Protein AF-A0A820UEJ0-F1 (afdb_monomer_lite)

Sequence (151 aa):
MEFYQHPMLINEHYVFLREIENIHDHITDSKVSKFIDMQYSNDGQPKLDSEAESLLNNLKYKRIPSVLQSSNIYSYKVHWTPMGINRKDHAEYITRFNDDFYNAIKQQIDQCIQSRILIGSDPLQHEILEHAIQCKTYVAKFHGRTDVLSR

Structure (mmCIF, N/CA/C/O backbone):
data_AF-A0A820UEJ0-F1
#
_entry.id   AF-A0A820UEJ0-F1
#
loop_
_atom_site.group_PDB
_atom_site.id
_atom_site.type_symbol
_atom_site.label_atom_id
_atom_site.label_alt_id
_atom_site.label_comp_id
_atom_site.label_asym_id
_atom_site.label_entity_id
_atom_site.label_seq_id
_atom_site.pdbx_PDB_ins_code
_atom_site.Cartn_x
_atom_site.Cartn_y
_atom_site.Cartn_z
_atom_site.occupancy
_atom_site.B_iso_or_equiv
_atom_site.auth_seq_id
_atom_site.auth_comp_id
_atom_site.auth_asym_id
_atom_site.auth_atom_id
_atom_site.pdbx_PDB_model_num
ATOM 1 N N . MET A 1 1 ? -3.302 31.797 22.408 1.00 33.72 1 MET A N 1
ATOM 2 C CA . MET A 1 1 ? -4.216 30.852 21.735 1.00 33.72 1 MET A CA 1
ATOM 3 C C . MET A 1 1 ? -3.343 29.783 21.110 1.00 33.72 1 MET A C 1
ATOM 5 O O . MET A 1 1 ? -2.941 29.905 19.963 1.00 33.72 1 MET A O 1
ATOM 9 N N . GLU A 1 2 ? -2.935 28.815 21.922 1.00 33.91 2 GLU A N 1
ATOM 10 C CA . GLU A 1 2 ? -2.245 27.627 21.431 1.00 33.91 2 GLU A CA 1
ATOM 11 C C . GLU A 1 2 ? -3.325 26.697 20.891 1.00 33.91 2 GLU A C 1
ATOM 13 O O . GLU A 1 2 ? -4.253 26.327 21.611 1.00 33.91 2 GLU A O 1
ATOM 18 N N . PHE A 1 3 ? -3.263 26.399 19.596 1.00 34.91 3 PHE A N 1
ATOM 19 C CA . PHE A 1 3 ? -4.080 25.344 19.024 1.00 34.91 3 PHE A CA 1
ATOM 20 C C . PHE A 1 3 ? -3.699 24.055 19.748 1.00 34.91 3 PHE A C 1
ATOM 22 O O . PHE A 1 3 ? -2.570 23.588 19.617 1.00 34.91 3 PHE A O 1
ATOM 29 N N . TYR A 1 4 ? -4.630 23.501 20.526 1.00 34.69 4 TYR A N 1
ATOM 30 C CA . TYR A 1 4 ? -4.547 22.126 20.997 1.00 34.69 4 TYR A CA 1
ATOM 31 C C . TYR A 1 4 ? -4.419 21.236 19.754 1.00 34.69 4 TYR A C 1
ATOM 33 O O . TYR A 1 4 ? -5.409 20.906 19.101 1.00 34.69 4 TYR A O 1
ATOM 41 N N . GLN A 1 5 ? -3.189 20.876 19.389 1.00 35.62 5 GLN A N 1
ATOM 42 C CA . GLN A 1 5 ? -2.954 19.720 18.543 1.00 35.62 5 GLN A CA 1
ATOM 43 C C . GLN A 1 5 ? -3.389 18.522 19.375 1.00 35.62 5 GLN A C 1
ATOM 45 O O . GLN A 1 5 ? -2.657 18.065 20.248 1.00 35.62 5 GLN A O 1
ATOM 50 N N . HIS A 1 6 ? -4.617 18.055 19.151 1.00 38.28 6 HIS A N 1
ATOM 51 C CA . HIS A 1 6 ? -5.050 16.762 19.656 1.00 38.28 6 HIS A CA 1
ATOM 52 C C . HIS A 1 6 ? -4.010 15.717 19.218 1.00 38.28 6 HIS A C 1
ATOM 54 O O . HIS A 1 6 ? -3.841 15.515 18.014 1.00 38.28 6 HIS A O 1
ATOM 60 N N . PRO A 1 7 ? -3.337 15.014 20.143 1.00 42.06 7 PRO A N 1
ATOM 61 C CA . PRO A 1 7 ? -2.350 13.991 19.797 1.00 42.06 7 PRO A CA 1
ATOM 62 C C . PRO A 1 7 ? -2.994 12.691 19.257 1.00 42.06 7 PRO A C 1
ATOM 64 O O . PRO A 1 7 ? -2.391 11.627 19.317 1.00 42.06 7 PRO A O 1
ATOM 67 N N . MET A 1 8 ? -4.222 12.755 18.727 1.00 44.44 8 MET A N 1
ATOM 68 C CA . MET A 1 8 ? -5.103 11.607 18.465 1.00 44.44 8 MET A CA 1
ATOM 69 C C . MET A 1 8 ? -5.350 11.286 16.978 1.00 44.44 8 MET A C 1
ATOM 71 O O . MET A 1 8 ? -6.355 10.666 16.673 1.00 44.44 8 MET A O 1
ATOM 75 N N . LEU A 1 9 ? -4.491 11.677 16.029 1.00 48.88 9 LEU A N 1
ATOM 76 C CA . LEU A 1 9 ? -4.773 11.405 14.598 1.00 48.88 9 LEU A CA 1
ATOM 77 C C . LEU A 1 9 ? -3.697 10.618 13.841 1.00 48.88 9 LEU A C 1
ATOM 79 O O . LEU A 1 9 ? -3.876 10.304 12.670 1.00 48.88 9 LEU A O 1
ATOM 83 N N . ILE A 1 10 ? -2.583 10.253 14.478 1.00 50.12 10 ILE A N 1
ATOM 84 C CA . ILE A 1 10 ? -1.467 9.612 13.754 1.00 50.12 10 ILE A CA 1
ATOM 85 C C . ILE A 1 10 ? -1.711 8.101 13.531 1.00 50.12 10 ILE A C 1
ATOM 87 O O . ILE A 1 10 ? -1.139 7.513 12.615 1.00 50.12 10 ILE A O 1
ATOM 91 N N . ASN A 1 11 ? -2.614 7.479 14.300 1.00 60.06 11 ASN A N 1
ATOM 92 C CA . ASN A 1 11 ? -2.848 6.026 14.271 1.00 60.06 11 ASN A CA 1
ATOM 93 C C . ASN A 1 11 ? -4.098 5.569 13.504 1.00 60.06 11 ASN A C 1
ATOM 95 O O . ASN A 1 11 ? -4.386 4.380 13.495 1.00 60.06 11 ASN A O 1
ATOM 99 N N . GLU A 1 12 ? -4.826 6.467 12.841 1.00 71.38 12 GLU A N 1
ATOM 100 C CA . GLU A 1 12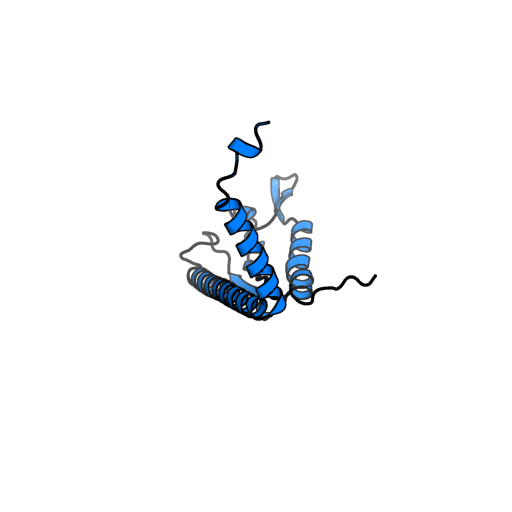 ? -6.059 6.107 12.113 1.00 71.38 12 GLU A CA 1
ATOM 101 C C . GLU A 1 12 ? -5.852 5.943 10.603 1.00 71.38 12 GLU A C 1
ATOM 103 O O . GLU A 1 12 ? -6.803 5.764 9.837 1.00 71.38 12 GLU A O 1
ATOM 108 N N . HIS A 1 13 ? -4.610 6.043 10.141 1.00 85.00 13 HIS A N 1
ATOM 109 C CA . HIS A 1 13 ? -4.301 6.029 8.724 1.00 85.00 13 HIS A CA 1
ATOM 110 C C . HIS A 1 13 ? -3.285 4.945 8.415 1.00 85.00 13 HIS A C 1
ATOM 112 O O . HIS A 1 13 ? -2.280 4.802 9.103 1.00 85.00 13 HIS A O 1
ATOM 118 N N . TYR A 1 14 ? -3.548 4.217 7.338 1.00 91.56 14 TYR A N 1
ATOM 119 C CA . TYR A 1 14 ? -2.649 3.227 6.773 1.00 91.56 14 TYR A CA 1
ATOM 120 C C . TYR A 1 14 ? -2.338 3.608 5.336 1.00 91.56 14 TYR A C 1
ATOM 122 O O . TYR A 1 14 ? -3.204 4.101 4.608 1.00 91.56 14 TYR A O 1
ATOM 130 N N . VAL A 1 15 ? -1.100 3.372 4.919 1.00 94.19 15 VAL A N 1
ATOM 131 C CA . VAL A 1 15 ? -0.670 3.598 3.541 1.00 94.19 15 VAL A CA 1
ATOM 132 C C . VAL A 1 15 ? -0.087 2.308 2.992 1.00 94.19 15 VAL A C 1
ATOM 134 O O . VAL A 1 15 ? 0.779 1.696 3.609 1.00 94.19 15 VAL A O 1
ATOM 137 N N . PHE A 1 16 ? -0.545 1.924 1.802 1.00 95.75 16 PHE A N 1
ATOM 138 C CA . PHE A 1 16 ? -0.064 0.755 1.075 1.00 95.75 16 PHE A CA 1
ATOM 139 C C . PHE A 1 16 ? 0.643 1.223 -0.197 1.00 95.75 16 PHE A C 1
ATOM 141 O O . PHE A 1 16 ? 0.029 1.795 -1.098 1.00 95.75 16 PHE A O 1
ATOM 148 N N . LEU A 1 17 ? 1.949 0.996 -0.261 1.00 95.44 17 LEU A N 1
ATOM 149 C CA . LEU A 1 17 ? 2.828 1.409 -1.343 1.00 95.44 17 LEU A CA 1
ATOM 150 C C . LEU A 1 17 ? 3.233 0.195 -2.168 1.00 95.44 17 LEU A C 1
ATOM 152 O O . LEU A 1 17 ? 3.756 -0.786 -1.644 1.00 95.44 17 LEU A O 1
ATOM 156 N N . ARG A 1 18 ? 3.042 0.283 -3.482 1.00 94.75 18 ARG A N 1
ATOM 157 C CA . ARG A 1 18 ? 3.608 -0.663 -4.443 1.00 94.75 18 ARG A CA 1
ATOM 158 C C . ARG A 1 18 ? 4.724 0.021 -5.221 1.00 94.75 18 ARG A C 1
ATOM 160 O O . ARG A 1 18 ? 4.509 1.076 -5.817 1.00 94.75 18 ARG A O 1
ATOM 167 N N . GLU A 1 19 ? 5.881 -0.614 -5.257 1.00 94.56 19 GLU A N 1
ATOM 168 C CA . GLU A 1 19 ? 7.035 -0.234 -6.061 1.00 94.56 19 GLU A CA 1
ATOM 169 C C . GLU A 1 19 ? 7.236 -1.281 -7.160 1.00 94.56 19 GLU A C 1
ATOM 171 O O . GLU A 1 19 ? 7.286 -2.479 -6.880 1.00 94.56 19 GLU A O 1
ATOM 176 N N . ILE A 1 20 ? 7.276 -0.831 -8.415 1.00 95.50 20 ILE A N 1
ATOM 177 C CA . ILE A 1 20 ? 7.510 -1.690 -9.579 1.00 95.50 20 ILE A CA 1
ATOM 178 C C . ILE A 1 20 ? 8.959 -1.454 -10.008 1.00 95.50 20 ILE A C 1
ATOM 180 O O . ILE A 1 20 ? 9.242 -0.453 -10.659 1.00 95.50 20 ILE A O 1
ATOM 184 N N . GLU A 1 21 ? 9.874 -2.326 -9.591 1.00 93.81 21 GLU A N 1
ATOM 185 C CA . GLU A 1 21 ? 11.317 -2.021 -9.561 1.00 93.81 21 GLU A CA 1
ATOM 186 C C . GLU A 1 21 ? 11.918 -1.787 -10.955 1.00 93.81 21 GLU A C 1
ATOM 188 O O . GLU A 1 21 ? 12.696 -0.860 -11.152 1.00 93.81 21 GLU A O 1
ATOM 193 N N . ASN A 1 22 ? 11.507 -2.580 -11.940 1.00 93.75 22 ASN A N 1
ATOM 194 C CA . ASN A 1 22 ? 12.006 -2.534 -13.317 1.00 93.75 22 ASN A CA 1
ATOM 195 C C . ASN A 1 22 ? 11.078 -1.769 -14.274 1.00 93.75 22 ASN A C 1
ATOM 197 O O . ASN A 1 22 ? 11.153 -1.958 -15.485 1.00 93.75 22 ASN A O 1
ATOM 201 N N . ILE A 1 23 ? 10.160 -0.928 -13.782 1.00 92.50 23 ILE A N 1
ATOM 202 C CA . ILE A 1 23 ? 9.172 -0.287 -14.668 1.00 92.50 23 ILE A CA 1
ATOM 203 C C . ILE A 1 23 ? 9.807 0.648 -15.708 1.00 92.50 23 ILE A C 1
ATOM 205 O O . ILE A 1 23 ? 9.299 0.760 -16.823 1.00 92.50 23 ILE A O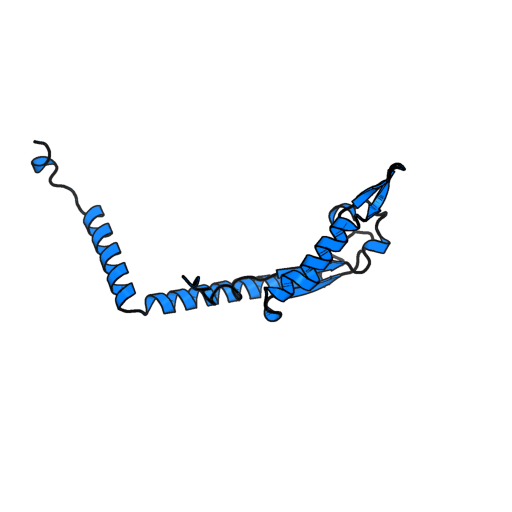 1
ATOM 209 N N . HIS A 1 24 ? 10.945 1.265 -15.378 1.00 90.31 24 HIS A N 1
ATOM 210 C CA . HIS A 1 24 ? 11.674 2.150 -16.291 1.00 90.31 24 HIS A CA 1
ATOM 211 C C . HIS A 1 24 ? 12.337 1.402 -17.455 1.00 90.31 24 HIS A C 1
ATOM 213 O O . HIS A 1 24 ? 12.511 1.979 -18.527 1.00 90.31 24 HIS A O 1
ATOM 219 N N . ASP A 1 25 ? 12.609 0.106 -17.299 1.00 92.06 25 ASP A N 1
ATOM 220 C CA . ASP A 1 25 ? 13.134 -0.736 -18.380 1.00 92.06 25 ASP A CA 1
ATOM 221 C C . ASP A 1 25 ? 12.047 -1.090 -19.413 1.00 92.06 25 ASP A C 1
ATOM 223 O O . ASP A 1 25 ? 12.337 -1.595 -20.498 1.00 92.06 25 ASP A O 1
ATOM 227 N N . HIS A 1 26 ? 10.778 -0.809 -19.091 1.00 91.31 26 HIS A N 1
ATOM 228 C CA . HIS A 1 26 ? 9.607 -1.188 -19.879 1.00 91.31 26 HIS A CA 1
ATOM 229 C C . HIS A 1 26 ? 8.778 0.008 -20.375 1.00 91.31 26 HIS A C 1
ATOM 231 O O . HIS A 1 26 ? 7.641 -0.180 -20.797 1.00 91.31 26 HIS A O 1
ATOM 237 N N . ILE A 1 27 ? 9.330 1.228 -20.397 1.00 88.06 27 ILE A N 1
ATOM 238 C CA . ILE A 1 27 ? 8.616 2.461 -20.807 1.00 88.06 27 ILE A CA 1
ATOM 239 C C . ILE A 1 27 ? 7.990 2.412 -22.212 1.00 88.06 27 ILE A C 1
ATOM 241 O O . ILE A 1 27 ? 7.070 3.169 -22.508 1.00 88.06 27 ILE A O 1
ATOM 245 N N . THR A 1 28 ? 8.481 1.531 -23.086 1.00 88.00 28 THR A N 1
ATOM 246 C CA . THR A 1 28 ? 7.955 1.343 -24.444 1.00 88.00 28 THR A CA 1
ATOM 247 C C . THR A 1 28 ? 6.710 0.454 -24.487 1.00 88.00 28 THR A C 1
ATOM 249 O O . THR A 1 28 ? 6.007 0.434 -25.497 1.00 88.00 28 THR A O 1
ATOM 252 N N . ASP A 1 29 ? 6.400 -0.271 -23.408 1.00 90.00 29 ASP A N 1
ATOM 253 C CA . ASP A 1 29 ? 5.171 -1.049 -23.302 1.00 90.00 29 ASP A CA 1
ATOM 254 C C . ASP A 1 29 ? 3.972 -0.104 -23.149 1.00 90.00 29 ASP A C 1
ATOM 256 O O . ASP A 1 29 ? 3.842 0.650 -22.185 1.00 90.00 29 ASP A O 1
ATOM 260 N N . SER A 1 30 ? 3.034 -0.205 -24.090 1.00 87.00 30 SER A N 1
ATOM 261 C CA . SER A 1 30 ? 1.772 0.544 -24.102 1.00 87.00 30 SER A CA 1
ATOM 262 C C . SER A 1 30 ? 1.010 0.538 -22.766 1.00 87.00 30 SER A C 1
ATOM 264 O O . SER A 1 30 ? 0.296 1.495 -22.454 1.00 87.00 30 SER A O 1
ATOM 266 N N . LYS A 1 31 ? 1.146 -0.522 -21.958 1.00 90.00 31 LYS A N 1
ATOM 267 C CA . LYS A 1 31 ? 0.457 -0.670 -20.671 1.00 90.00 31 LYS A CA 1
ATOM 268 C C . LYS A 1 31 ? 1.125 0.105 -19.538 1.00 90.00 31 LYS A C 1
ATOM 270 O O . LYS A 1 31 ? 0.436 0.386 -18.560 1.00 90.00 31 LYS A O 1
ATOM 275 N N . VAL A 1 32 ? 2.409 0.452 -19.650 1.00 91.06 32 VAL A N 1
ATOM 276 C CA . VAL A 1 32 ? 3.163 1.164 -18.601 1.00 91.06 32 VAL A CA 1
ATOM 277 C C . VAL A 1 32 ? 2.612 2.569 -18.364 1.00 91.06 32 VAL A C 1
ATOM 279 O O . VAL A 1 32 ? 2.542 3.002 -17.216 1.00 91.06 32 VAL A O 1
ATOM 282 N N . SER A 1 33 ? 2.055 3.198 -19.403 1.00 89.19 33 SER A N 1
ATOM 283 C CA . SER A 1 33 ? 1.305 4.466 -19.325 1.00 89.19 33 SER A CA 1
ATOM 284 C C . SER A 1 33 ? 0.204 4.507 -18.255 1.00 89.19 33 SER A C 1
ATOM 286 O O . SER A 1 33 ? -0.210 5.578 -17.830 1.00 89.19 33 SER A O 1
ATOM 288 N N . LYS A 1 34 ? -0.300 3.344 -17.823 1.00 90.12 34 LYS A N 1
ATOM 289 C CA . LYS A 1 34 ? -1.344 3.225 -16.791 1.00 90.12 34 LYS A CA 1
ATOM 290 C C . LYS A 1 34 ? -0.796 3.230 -15.363 1.00 90.12 34 LYS A C 1
ATOM 292 O O . LYS A 1 34 ? -1.580 3.197 -14.418 1.00 90.12 34 LYS A O 1
ATOM 297 N N . PHE A 1 35 ? 0.523 3.176 -15.205 1.00 91.44 35 PHE A N 1
ATOM 298 C CA . PHE A 1 35 ? 1.199 2.982 -13.923 1.00 91.44 35 PHE A CA 1
ATOM 299 C C . PHE A 1 35 ? 2.213 4.080 -13.607 1.00 91.44 35 PHE A C 1
ATOM 301 O O . PHE A 1 35 ? 2.523 4.265 -12.431 1.00 91.44 35 PHE A O 1
ATOM 308 N N . ILE A 1 36 ? 2.714 4.784 -14.623 1.00 91.38 36 ILE A N 1
ATOM 309 C CA . ILE A 1 36 ? 3.610 5.934 -14.479 1.00 91.38 36 ILE A CA 1
ATOM 310 C C . ILE A 1 36 ? 3.147 7.068 -15.389 1.00 91.38 36 ILE A C 1
ATOM 312 O O . ILE A 1 36 ? 2.615 6.821 -16.474 1.00 91.38 36 ILE A O 1
ATOM 316 N N . ASP A 1 37 ? 3.385 8.298 -14.950 1.00 92.38 37 ASP A N 1
ATOM 317 C CA . ASP A 1 37 ? 3.113 9.485 -15.749 1.00 92.38 37 ASP A CA 1
ATOM 318 C C . ASP A 1 37 ? 4.149 9.608 -16.870 1.00 92.38 37 ASP A C 1
ATOM 320 O O . ASP A 1 37 ? 5.363 9.571 -16.647 1.00 92.38 37 ASP A O 1
ATOM 324 N N . MET A 1 38 ? 3.660 9.725 -18.103 1.00 89.81 38 MET A N 1
ATOM 325 C CA . MET A 1 38 ? 4.496 9.824 -19.295 1.00 89.81 38 MET A CA 1
ATOM 326 C C . MET A 1 38 ? 4.152 11.084 -20.079 1.00 89.81 38 MET A C 1
ATOM 328 O O . MET A 1 38 ? 2.984 11.424 -20.267 1.00 89.81 38 MET A O 1
ATOM 332 N N . GLN A 1 39 ? 5.185 11.728 -20.601 1.00 87.88 39 GLN A N 1
ATOM 333 C CA . GLN A 1 39 ? 5.099 12.788 -21.591 1.00 87.88 39 GLN A CA 1
ATOM 334 C C . GLN A 1 39 ? 5.411 12.212 -22.973 1.00 87.88 39 GLN A C 1
ATOM 336 O O . GLN A 1 39 ? 6.190 11.271 -23.114 1.00 87.88 39 GLN A O 1
ATOM 341 N N . TYR A 1 40 ? 4.831 12.797 -24.015 1.00 82.62 40 TYR A N 1
ATOM 342 C CA . TYR A 1 40 ? 5.189 12.468 -25.392 1.00 82.62 40 TYR A CA 1
ATOM 343 C C . TYR A 1 40 ? 6.078 13.579 -25.931 1.00 82.62 40 TYR A C 1
ATOM 345 O O . TYR A 1 40 ? 5.716 14.754 -25.864 1.00 82.62 40 TYR A O 1
ATOM 353 N N . SER A 1 41 ? 7.261 13.217 -26.427 1.00 79.94 41 SER A N 1
ATOM 354 C CA . SER A 1 41 ? 8.129 14.183 -27.095 1.00 79.94 41 SER A CA 1
ATOM 355 C C . SER A 1 41 ? 7.505 14.650 -28.414 1.00 79.94 41 SER A C 1
ATOM 357 O O . SER A 1 41 ? 6.591 14.020 -28.948 1.00 79.94 41 SER A O 1
ATOM 359 N N . ASN A 1 42 ? 8.042 15.731 -28.982 1.00 79.94 42 ASN A N 1
ATOM 360 C CA . ASN A 1 42 ? 7.6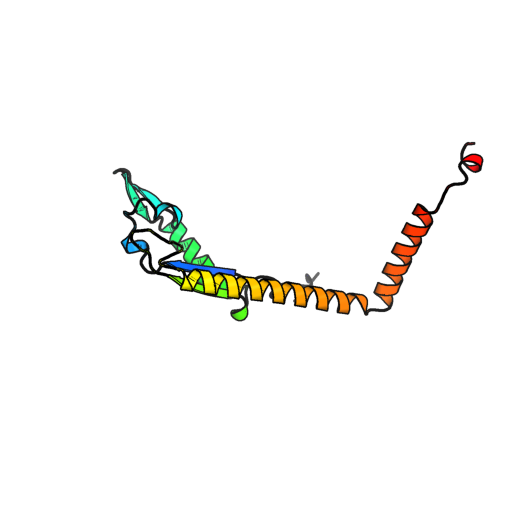25 16.233 -30.298 1.00 79.94 42 ASN A CA 1
ATOM 361 C C . ASN A 1 42 ? 7.766 15.175 -31.413 1.00 79.94 42 ASN A C 1
ATOM 363 O O . ASN A 1 42 ? 7.056 15.241 -32.411 1.00 79.94 42 ASN A O 1
ATOM 367 N N . ASP A 1 43 ? 8.629 14.174 -31.207 1.00 81.38 43 ASP A N 1
ATOM 368 C CA . ASP A 1 43 ? 8.863 13.048 -32.119 1.00 81.38 43 ASP A CA 1
ATOM 369 C C . ASP A 1 43 ? 7.903 11.862 -31.871 1.00 81.38 43 ASP A C 1
ATOM 371 O O . ASP A 1 43 ? 8.073 10.780 -32.435 1.00 81.38 43 ASP A O 1
ATOM 375 N N . GLY A 1 44 ? 6.910 12.036 -30.988 1.00 78.50 44 GLY A N 1
ATOM 376 C CA . GLY A 1 44 ? 5.896 11.036 -30.645 1.00 78.50 44 GLY A CA 1
ATOM 377 C C . GLY A 1 44 ? 6.392 9.889 -29.760 1.00 78.50 44 GLY A C 1
ATOM 378 O O . GLY A 1 44 ? 5.650 8.934 -29.535 1.00 78.50 44 GLY A O 1
ATOM 379 N N . GLN A 1 45 ? 7.627 9.957 -29.252 1.00 80.75 45 GLN A N 1
ATOM 380 C CA . GLN A 1 45 ? 8.194 8.911 -28.402 1.00 80.75 45 GLN A CA 1
ATOM 381 C C . GLN A 1 45 ? 7.738 9.084 -26.945 1.00 80.75 45 GLN A C 1
ATOM 383 O O . GLN A 1 45 ? 7.778 10.208 -26.428 1.00 80.75 45 GLN A O 1
ATOM 388 N N . PRO A 1 46 ? 7.325 7.997 -26.263 1.00 82.75 46 PRO A N 1
ATOM 389 C CA . PRO A 1 46 ? 6.988 8.052 -24.850 1.00 82.75 46 PRO A CA 1
ATOM 390 C C . PRO A 1 46 ? 8.251 8.328 -24.031 1.00 82.75 46 PRO A C 1
ATOM 392 O O . PRO A 1 46 ? 9.284 7.676 -24.197 1.00 82.75 46 PRO A O 1
ATOM 395 N N . LYS A 1 47 ? 8.164 9.303 -23.134 1.00 86.88 47 LYS A N 1
ATOM 396 C CA . LYS A 1 47 ? 9.223 9.693 -22.210 1.00 86.88 47 LYS A CA 1
ATOM 397 C C . LYS A 1 47 ? 8.645 9.799 -20.805 1.00 86.88 47 LYS A C 1
ATOM 399 O O . LYS A 1 47 ? 7.522 10.253 -20.623 1.00 86.88 47 LYS A O 1
ATOM 404 N N . LEU A 1 48 ? 9.419 9.397 -19.806 1.00 88.50 48 LEU A N 1
ATOM 405 C CA . LEU A 1 48 ? 9.034 9.546 -18.407 1.00 88.50 48 LEU A CA 1
ATOM 406 C C . LEU A 1 48 ? 8.879 11.025 -18.028 1.00 88.50 48 LEU A C 1
ATOM 408 O O . LEU A 1 48 ? 9.736 11.846 -18.373 1.00 88.50 48 LEU A O 1
ATOM 412 N N . ASP A 1 49 ? 7.810 11.348 -17.303 1.00 91.69 49 ASP A N 1
ATOM 413 C CA . ASP A 1 49 ? 7.654 12.657 -16.680 1.00 91.69 49 ASP A CA 1
ATOM 414 C C . ASP A 1 49 ? 8.542 12.754 -15.428 1.00 91.69 49 ASP A C 1
ATOM 416 O O . ASP A 1 49 ? 8.196 12.280 -14.344 1.00 91.69 49 ASP A O 1
ATOM 420 N N . SER A 1 50 ? 9.709 13.382 -15.579 1.00 91.44 50 SER A N 1
ATOM 421 C CA . SER A 1 50 ? 10.675 13.533 -14.486 1.00 91.44 50 SER A CA 1
ATOM 422 C C . SER A 1 50 ? 10.170 14.411 -13.335 1.00 91.44 50 SER A C 1
ATOM 424 O O . SER A 1 50 ? 10.626 14.255 -12.201 1.00 91.44 50 SER A O 1
ATOM 426 N N . GLU A 1 51 ? 9.265 15.360 -13.603 1.00 94.00 51 GLU 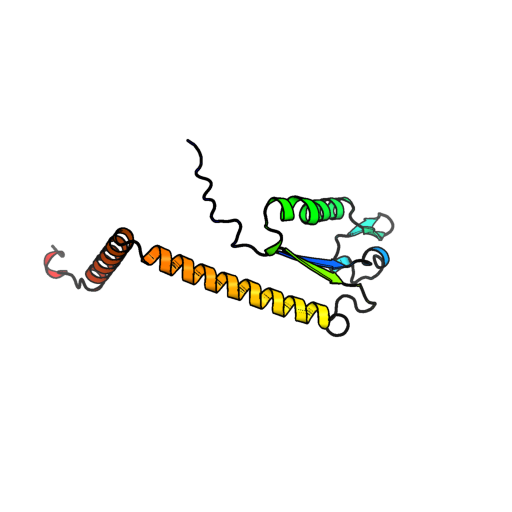A N 1
ATOM 427 C CA . GLU A 1 51 ? 8.702 16.212 -12.552 1.00 94.00 51 GLU A CA 1
ATOM 428 C C . GLU A 1 51 ? 7.729 15.403 -11.694 1.00 94.00 51 GLU A C 1
ATOM 430 O O . GLU A 1 51 ? 7.870 15.370 -10.467 1.00 94.00 51 GLU A O 1
ATOM 435 N N . ALA A 1 52 ? 6.805 14.686 -12.339 1.00 93.19 52 ALA A N 1
ATOM 436 C CA . ALA A 1 52 ? 5.865 13.804 -11.656 1.00 93.19 52 ALA A CA 1
ATOM 437 C C . ALA A 1 52 ? 6.593 12.720 -10.843 1.00 93.19 52 ALA A C 1
ATOM 439 O O . ALA A 1 52 ? 6.261 12.490 -9.678 1.00 93.19 52 ALA A O 1
ATOM 440 N N . GLU A 1 53 ? 7.643 12.111 -11.405 1.00 93.06 53 GLU A N 1
ATOM 441 C CA . GLU A 1 53 ? 8.461 11.118 -10.705 1.00 93.06 53 GLU A CA 1
ATOM 442 C C . GLU A 1 53 ? 9.145 11.707 -9.458 1.00 93.06 53 GLU A C 1
ATOM 444 O O . GLU A 1 53 ? 9.108 11.116 -8.374 1.00 93.06 53 GLU A O 1
ATOM 449 N N . SER A 1 54 ? 9.726 12.905 -9.574 1.00 95.44 54 SER A N 1
ATOM 450 C CA . SER A 1 54 ? 10.364 13.604 -8.452 1.00 95.44 54 SER A CA 1
ATOM 451 C C . SER A 1 54 ? 9.369 13.915 -7.328 1.00 95.44 54 SER A C 1
ATOM 453 O O . SER A 1 54 ? 9.648 13.664 -6.148 1.00 95.44 54 SER A O 1
ATOM 455 N N . LEU A 1 55 ? 8.174 14.401 -7.682 1.00 96.25 55 LEU A N 1
ATOM 456 C CA . LEU A 1 55 ? 7.095 14.668 -6.730 1.00 96.25 55 LEU A CA 1
ATOM 457 C C . LEU A 1 55 ? 6.609 13.383 -6.049 1.00 96.25 55 LEU A C 1
ATOM 459 O O . LEU A 1 55 ? 6.431 13.361 -4.827 1.00 96.25 55 LEU A O 1
ATOM 463 N N . LEU A 1 56 ? 6.455 12.296 -6.807 1.00 94.44 56 LEU A N 1
ATOM 464 C CA . LEU A 1 56 ? 6.052 10.998 -6.276 1.00 94.44 56 LEU A CA 1
ATOM 465 C C . LEU A 1 56 ? 7.104 10.427 -5.314 1.00 94.44 56 LEU A C 1
ATOM 467 O O . LEU A 1 56 ? 6.756 9.937 -4.238 1.00 94.44 56 LEU A O 1
ATOM 471 N N . ASN A 1 57 ? 8.389 10.535 -5.651 1.00 94.75 57 ASN A N 1
ATOM 472 C CA . ASN A 1 57 ? 9.485 10.110 -4.781 1.00 94.75 57 ASN A CA 1
ATOM 473 C C . ASN A 1 57 ? 9.551 10.956 -3.500 1.00 94.75 57 ASN A C 1
ATOM 475 O O . ASN A 1 57 ? 9.744 10.420 -2.406 1.00 94.75 57 ASN A O 1
ATOM 479 N N . ASN A 1 58 ? 9.316 12.268 -3.595 1.00 96.81 58 ASN A N 1
ATOM 480 C CA . ASN A 1 58 ? 9.193 13.132 -2.420 1.00 96.81 58 ASN A CA 1
ATOM 481 C C . ASN A 1 58 ? 8.036 12.691 -1.508 1.00 96.81 58 ASN A C 1
ATOM 483 O O . ASN A 1 58 ? 8.205 12.606 -0.288 1.00 96.81 58 ASN A O 1
ATOM 487 N N . LEU A 1 59 ? 6.881 12.363 -2.093 1.00 94.31 59 LEU A N 1
ATOM 488 C CA . LEU A 1 59 ? 5.723 11.879 -1.350 1.00 94.31 59 LEU A CA 1
ATOM 489 C C . LEU A 1 59 ? 6.032 10.562 -0.620 1.00 94.31 59 LEU A C 1
ATOM 491 O O . LEU A 1 59 ? 5.832 10.482 0.593 1.00 94.31 59 LEU A O 1
ATOM 495 N N . LYS A 1 60 ? 6.559 9.568 -1.347 1.00 93.94 60 LYS A N 1
ATOM 496 C CA . LYS A 1 60 ? 6.851 8.216 -0.842 1.00 93.94 60 LYS A CA 1
ATOM 497 C C . LYS A 1 60 ? 7.900 8.201 0.265 1.00 93.94 60 LYS A C 1
ATOM 499 O O . LYS A 1 60 ? 7.677 7.578 1.296 1.00 93.94 60 LYS A O 1
ATOM 504 N N . TYR A 1 61 ? 9.031 8.876 0.060 1.00 94.31 61 TYR A N 1
ATOM 505 C CA . TYR A 1 61 ? 10.206 8.703 0.922 1.00 94.31 61 TYR A CA 1
ATOM 506 C C . TYR A 1 61 ? 10.425 9.837 1.926 1.00 94.31 61 TYR A C 1
ATOM 508 O O . TYR A 1 61 ? 11.207 9.669 2.858 1.00 94.31 61 TYR A O 1
ATOM 516 N N . LYS A 1 62 ? 9.762 10.990 1.763 1.00 94.12 62 LYS A N 1
ATOM 517 C CA . LYS A 1 62 ? 9.883 12.116 2.705 1.00 94.12 62 LYS A CA 1
ATOM 518 C C . LYS A 1 62 ? 8.570 12.412 3.409 1.00 94.12 62 LYS A C 1
ATOM 520 O O . LYS A 1 62 ? 8.519 12.360 4.632 1.00 94.12 62 LYS A O 1
ATOM 525 N N . ARG A 1 63 ? 7.504 12.708 2.660 1.00 93.62 63 ARG A N 1
ATOM 526 C CA . ARG A 1 63 ? 6.248 13.184 3.264 1.00 93.62 63 ARG A CA 1
ATOM 527 C C . ARG A 1 63 ? 5.521 12.103 4.056 1.00 93.62 63 ARG A C 1
ATOM 529 O O . ARG A 1 63 ? 5.211 12.346 5.218 1.00 93.62 63 ARG A O 1
ATOM 536 N N . ILE A 1 64 ? 5.290 10.925 3.474 1.00 92.38 64 ILE A N 1
ATOM 537 C CA . ILE A 1 64 ? 4.580 9.835 4.165 1.00 92.38 64 ILE A CA 1
ATOM 538 C C . ILE A 1 64 ? 5.310 9.427 5.461 1.00 92.38 64 ILE A C 1
ATOM 540 O O . ILE A 1 64 ? 4.678 9.490 6.514 1.00 92.38 64 ILE A O 1
ATOM 544 N N . PRO A 1 65 ? 6.628 9.133 5.455 1.00 92.75 65 PRO A N 1
ATOM 545 C CA . PRO A 1 65 ? 7.350 8.789 6.682 1.00 92.75 65 PRO A CA 1
ATOM 546 C C . PRO A 1 65 ? 7.440 9.928 7.707 1.00 92.75 65 PRO A C 1
ATOM 548 O O . PRO A 1 65 ? 7.652 9.665 8.885 1.00 92.75 65 PRO A O 1
ATOM 551 N N . SER A 1 66 ? 7.301 11.193 7.286 1.00 91.94 66 SER A N 1
ATOM 552 C CA . SER A 1 66 ? 7.321 12.335 8.215 1.00 91.94 66 SER A CA 1
ATOM 553 C C . SER A 1 66 ? 6.022 12.512 9.007 1.00 91.94 66 SER A C 1
ATOM 555 O O . SER A 1 66 ? 6.030 13.183 10.035 1.00 91.94 66 SER A O 1
ATOM 557 N N . VAL A 1 67 ? 4.916 11.933 8.528 1.00 89.75 67 VAL A N 1
ATOM 558 C CA . VAL A 1 67 ? 3.581 12.087 9.130 1.00 89.75 67 VAL A CA 1
ATOM 559 C C . VAL A 1 67 ? 3.075 10.777 9.728 1.00 89.75 67 VAL A C 1
ATOM 561 O O . VAL A 1 67 ? 2.363 10.807 10.729 1.00 89.75 67 VAL A O 1
ATOM 564 N N . LEU A 1 68 ? 3.433 9.636 9.133 1.00 89.88 68 LEU A N 1
ATOM 565 C CA . LEU A 1 68 ? 2.917 8.330 9.518 1.00 89.88 68 LEU A CA 1
ATOM 566 C C . LEU A 1 68 ? 3.985 7.464 10.186 1.00 89.88 68 LEU A C 1
ATOM 568 O O . LEU A 1 68 ? 5.137 7.425 9.757 1.00 89.88 68 LEU A O 1
ATOM 572 N N . GLN A 1 69 ? 3.579 6.725 11.218 1.00 89.44 69 GLN A N 1
ATOM 573 C CA . GLN A 1 69 ? 4.438 5.731 11.851 1.00 89.44 69 GLN A CA 1
ATOM 574 C C . GLN A 1 69 ? 4.762 4.596 10.877 1.00 89.44 69 GLN A C 1
ATOM 576 O O . GLN A 1 69 ? 3.914 4.169 10.093 1.00 89.44 69 GLN A O 1
ATOM 581 N N . SER A 1 70 ? 5.981 4.064 10.968 1.00 89.31 70 SER A N 1
ATOM 582 C CA . SER A 1 70 ? 6.449 2.971 10.108 1.00 89.31 70 SER A CA 1
ATOM 583 C C . SER A 1 70 ? 5.576 1.717 10.195 1.00 89.31 70 SER A C 1
ATOM 585 O O . SER A 1 70 ? 5.429 1.023 9.196 1.00 89.31 70 SER A O 1
ATOM 587 N N . SER A 1 71 ? 4.950 1.456 11.347 1.00 89.81 71 SER A N 1
ATOM 588 C CA . SER A 1 71 ? 4.003 0.348 11.537 1.00 89.81 71 SER A CA 1
ATOM 589 C C . SER A 1 71 ? 2.757 0.441 10.657 1.00 89.81 71 SER A C 1
ATOM 591 O O . SER A 1 71 ? 2.126 -0.580 10.407 1.00 89.81 71 SER A O 1
ATOM 593 N N . ASN A 1 72 ? 2.408 1.640 10.186 1.00 91.06 72 ASN A N 1
ATOM 594 C CA . ASN A 1 72 ? 1.215 1.880 9.379 1.00 91.06 72 ASN A CA 1
ATOM 595 C C . ASN A 1 72 ? 1.545 2.051 7.883 1.00 91.06 72 ASN A C 1
ATOM 597 O O . ASN A 1 72 ? 0.664 2.379 7.083 1.00 91.06 72 ASN A O 1
ATOM 601 N N . ILE A 1 73 ? 2.811 1.855 7.498 1.00 94.50 73 ILE A N 1
ATOM 602 C CA . ILE A 1 73 ? 3.283 1.924 6.114 1.00 94.50 73 ILE A CA 1
ATOM 603 C C . ILE A 1 73 ? 3.594 0.506 5.636 1.00 94.50 73 ILE A C 1
ATOM 605 O O . ILE A 1 73 ? 4.573 -0.112 6.052 1.00 94.50 73 ILE A O 1
ATOM 609 N N . TYR A 1 74 ? 2.791 0.014 4.700 1.00 95.94 74 TYR A N 1
ATOM 610 C CA . TYR A 1 74 ? 2.994 -1.271 4.045 1.00 95.94 74 TYR A CA 1
ATOM 611 C C . TYR A 1 74 ? 3.641 -1.048 2.684 1.00 95.94 74 TYR A C 1
ATOM 613 O O . TYR A 1 74 ? 3.098 -0.319 1.858 1.00 95.94 74 TYR A O 1
ATOM 621 N N . SER A 1 75 ? 4.781 -1.685 2.432 1.00 95.06 75 SER A N 1
ATOM 622 C CA . SER A 1 75 ? 5.521 -1.538 1.175 1.00 95.06 75 SER A CA 1
ATOM 623 C C . SER A 1 75 ? 5.707 -2.884 0.487 1.00 95.06 75 SER A C 1
ATOM 625 O O . SER A 1 75 ? 6.159 -3.852 1.101 1.00 95.06 75 SER A O 1
ATOM 627 N N . TYR A 1 76 ? 5.401 -2.925 -0.806 1.00 96.81 76 TYR A N 1
ATOM 628 C CA . TYR A 1 76 ? 5.495 -4.111 -1.647 1.00 96.81 76 TYR A CA 1
ATOM 629 C C . TYR A 1 76 ? 6.352 -3.821 -2.866 1.00 96.81 76 TYR A C 1
ATOM 631 O O . TYR A 1 76 ? 6.128 -2.833 -3.563 1.00 96.81 76 TYR A O 1
ATOM 639 N N . LYS A 1 77 ? 7.286 -4.722 -3.149 1.00 95.94 77 LYS A N 1
ATOM 640 C CA . LYS A 1 77 ? 8.125 -4.680 -4.342 1.00 95.94 77 LYS A CA 1
ATOM 641 C C . LYS A 1 77 ? 7.660 -5.747 -5.313 1.00 95.94 77 LYS A C 1
ATOM 643 O O . LYS A 1 77 ? 7.475 -6.899 -4.925 1.00 95.94 77 LYS A O 1
ATOM 648 N N . VAL A 1 78 ? 7.427 -5.349 -6.555 1.00 96.50 78 VAL A N 1
ATOM 649 C CA . VAL A 1 78 ? 7.002 -6.241 -7.633 1.00 96.50 78 VAL A CA 1
ATOM 650 C C . VAL A 1 78 ? 7.799 -5.953 -8.895 1.00 96.50 78 VAL A C 1
ATOM 652 O O . VAL A 1 78 ? 8.336 -4.861 -9.069 1.00 96.50 78 VAL A O 1
ATOM 655 N N . HIS A 1 79 ? 7.835 -6.930 -9.792 1.00 95.50 79 HIS A N 1
ATOM 656 C CA . HIS A 1 79 ? 8.498 -6.797 -11.080 1.00 95.50 79 HIS A CA 1
ATOM 657 C C . HIS A 1 79 ? 7.457 -6.704 -12.190 1.00 95.50 79 HIS A C 1
ATOM 659 O O . HIS A 1 79 ? 6.483 -7.448 -12.207 1.00 95.50 79 HIS A O 1
ATOM 665 N N . TRP A 1 80 ? 7.661 -5.802 -13.140 1.00 95.19 80 TRP A N 1
ATOM 666 C CA . TRP A 1 80 ? 6.889 -5.764 -14.369 1.00 95.19 80 TRP A CA 1
ATOM 667 C C . TRP A 1 80 ? 7.102 -7.052 -15.169 1.00 95.19 80 TRP A C 1
ATOM 669 O O . TRP A 1 80 ? 8.224 -7.546 -15.289 1.00 95.19 80 TRP A O 1
ATOM 679 N N . THR A 1 81 ? 6.023 -7.575 -15.747 1.00 93.50 81 THR A N 1
ATOM 680 C CA . THR A 1 81 ? 6.051 -8.746 -16.637 1.00 93.50 81 THR A CA 1
ATOM 681 C C . THR A 1 81 ? 5.563 -8.342 -18.031 1.00 93.50 81 THR A C 1
ATOM 683 O O . THR A 1 81 ? 4.906 -7.310 -18.156 1.00 93.50 81 THR A O 1
ATOM 686 N N . PRO A 1 82 ? 5.762 -9.155 -19.087 1.00 88.50 82 PRO A N 1
ATOM 687 C CA . PRO A 1 82 ? 5.200 -8.870 -20.416 1.00 88.50 82 PRO A CA 1
ATOM 688 C C . PRO A 1 82 ? 3.667 -8.729 -20.433 1.00 88.50 82 PRO A C 1
ATOM 690 O O . PRO A 1 82 ? 3.080 -8.112 -21.322 1.00 88.50 82 PRO A O 1
ATOM 693 N N . MET A 1 83 ? 2.984 -9.311 -19.444 1.00 90.38 83 MET A N 1
ATOM 694 C CA . MET A 1 83 ? 1.540 -9.157 -19.271 1.00 90.38 83 MET A CA 1
ATOM 695 C C . MET A 1 83 ? 1.167 -7.960 -18.381 1.00 90.38 83 MET A C 1
ATOM 697 O O . MET A 1 83 ? -0.022 -7.676 -18.226 1.00 90.38 83 MET A O 1
ATOM 701 N N . GLY A 1 84 ? 2.153 -7.220 -17.871 1.00 91.06 84 GLY A N 1
ATOM 702 C CA . GLY A 1 84 ? 2.023 -6.174 -16.862 1.00 91.06 84 GLY A CA 1
ATOM 703 C C . GLY A 1 84 ? 1.803 -6.748 -15.462 1.00 91.06 84 GLY A C 1
ATOM 704 O O . GLY A 1 84 ? 2.120 -7.907 -15.182 1.00 91.06 84 GLY A O 1
ATOM 705 N N . ILE A 1 85 ? 1.212 -5.954 -14.571 1.00 92.19 85 ILE A N 1
ATOM 706 C CA . ILE A 1 85 ? 0.779 -6.442 -13.256 1.00 92.19 85 ILE A CA 1
ATOM 707 C C . ILE A 1 85 ? -0.508 -7.258 -13.422 1.00 92.19 85 ILE A C 1
ATOM 709 O O . ILE A 1 85 ? -1.549 -6.724 -13.807 1.00 92.19 85 ILE A O 1
ATOM 713 N N . ASN A 1 86 ? -0.444 -8.559 -13.141 1.00 92.31 86 ASN A N 1
ATOM 714 C CA . ASN A 1 86 ? -1.554 -9.491 -13.348 1.00 92.31 86 ASN A CA 1
ATOM 715 C C . ASN A 1 86 ? -1.692 -10.512 -12.207 1.00 92.31 86 ASN A C 1
ATOM 717 O O . ASN A 1 86 ? -0.741 -10.777 -11.476 1.00 92.31 86 ASN A O 1
ATOM 721 N N . ARG A 1 87 ? -2.883 -11.117 -12.084 1.00 91.62 87 ARG A N 1
ATOM 722 C CA . ARG A 1 87 ? -3.221 -12.033 -10.980 1.00 91.62 87 ARG A CA 1
ATOM 723 C C . ARG A 1 87 ? -2.394 -13.313 -10.938 1.00 91.62 87 ARG A C 1
ATOM 725 O O . ARG A 1 87 ? -2.231 -13.858 -9.857 1.00 91.62 87 ARG A O 1
ATOM 732 N N . LYS A 1 88 ? -1.932 -13.811 -12.085 1.00 93.38 88 LYS A N 1
ATOM 733 C CA . LYS A 1 88 ? -1.210 -15.082 -12.164 1.00 93.38 88 LYS A CA 1
ATOM 734 C C . LYS A 1 88 ? 0.230 -14.905 -11.693 1.00 93.38 88 LYS A C 1
ATOM 736 O O . LYS A 1 88 ? 0.662 -15.610 -10.791 1.00 93.38 88 LYS A O 1
ATOM 741 N N . ASP A 1 89 ? 0.926 -13.924 -12.255 1.00 93.44 89 ASP A N 1
ATOM 742 C CA . ASP A 1 89 ? 2.354 -13.721 -12.000 1.00 93.44 89 ASP A CA 1
ATOM 743 C C . ASP A 1 89 ? 2.610 -12.977 -10.679 1.00 93.44 89 ASP A C 1
ATOM 745 O O . ASP A 1 89 ? 3.699 -13.047 -10.127 1.00 93.44 89 ASP A O 1
ATOM 749 N N . HIS A 1 90 ? 1.592 -12.292 -10.143 1.00 96.00 90 HIS A N 1
ATOM 750 C CA . HIS A 1 90 ? 1.681 -11.519 -8.898 1.00 96.00 90 HIS A CA 1
ATOM 751 C C . HIS A 1 90 ? 0.745 -12.054 -7.811 1.00 96.00 90 HIS A C 1
ATOM 753 O O . HIS A 1 90 ? 0.315 -11.299 -6.936 1.00 96.00 90 HIS A O 1
ATOM 759 N N . ALA A 1 91 ? 0.390 -13.341 -7.874 1.00 95.94 91 ALA A N 1
ATOM 760 C CA . ALA A 1 91 ? -0.557 -13.950 -6.943 1.00 95.94 91 ALA A CA 1
ATOM 761 C C . ALA A 1 91 ? -0.095 -13.819 -5.485 1.00 95.94 91 ALA A C 1
ATOM 763 O O . ALA A 1 91 ? -0.899 -13.488 -4.615 1.00 95.94 91 ALA A O 1
ATOM 764 N N . GLU A 1 92 ? 1.200 -14.015 -5.229 1.00 95.50 92 GLU A N 1
ATOM 765 C CA . GLU A 1 92 ? 1.794 -13.880 -3.897 1.00 95.50 92 GLU A CA 1
ATOM 766 C C . GLU A 1 92 ? 1.663 -12.448 -3.362 1.00 95.50 92 GLU A C 1
ATOM 768 O O . GLU A 1 92 ? 1.128 -12.245 -2.273 1.00 95.50 92 GLU A O 1
ATOM 773 N N . TYR A 1 93 ? 2.059 -11.447 -4.159 1.00 95.75 93 TYR A N 1
ATOM 774 C CA . TYR A 1 93 ? 1.893 -10.032 -3.812 1.00 95.75 93 TYR A CA 1
ATOM 775 C C . TYR A 1 93 ? 0.430 -9.693 -3.503 1.00 95.75 93 TYR A C 1
ATOM 777 O O . TYR A 1 93 ? 0.150 -9.073 -2.482 1.00 95.75 93 TYR A O 1
ATOM 785 N N . ILE A 1 94 ? -0.500 -10.103 -4.369 1.00 96.06 94 ILE A N 1
ATOM 786 C CA . ILE A 1 94 ? -1.926 -9.794 -4.210 1.00 96.06 94 ILE A CA 1
ATOM 787 C C . ILE A 1 94 ? -2.487 -10.460 -2.954 1.00 96.06 94 ILE A C 1
ATOM 789 O O . ILE A 1 94 ? -3.255 -9.833 -2.232 1.00 96.06 94 ILE A O 1
ATOM 793 N N . THR A 1 95 ? -2.097 -11.706 -2.680 1.00 96.88 95 THR A N 1
ATOM 794 C CA . THR A 1 95 ? -2.532 -12.433 -1.478 1.00 96.88 95 THR A CA 1
ATOM 795 C C . THR A 1 95 ? -2.046 -11.716 -0.228 1.00 96.88 95 THR A C 1
ATOM 797 O O . THR A 1 95 ? -2.854 -11.349 0.618 1.00 96.88 95 THR A O 1
ATOM 800 N N . ARG A 1 96 ? -0.749 -11.398 -0.173 1.00 97.06 96 ARG A N 1
ATOM 801 C CA . ARG A 1 96 ? -0.162 -10.672 0.952 1.00 97.06 96 ARG A CA 1
ATOM 802 C C . ARG A 1 96 ? -0.801 -9.296 1.152 1.00 97.06 96 ARG A C 1
ATOM 804 O O . ARG A 1 96 ? -1.136 -8.943 2.273 1.00 97.06 96 ARG A O 1
ATOM 811 N N . PHE A 1 97 ? -0.999 -8.533 0.076 1.00 96.88 97 PHE A N 1
ATOM 812 C CA . PHE A 1 97 ? -1.677 -7.238 0.144 1.00 96.88 97 PHE A CA 1
ATOM 813 C C . PHE A 1 97 ? -3.098 -7.369 0.703 1.00 96.88 97 PHE A C 1
ATOM 815 O O . PHE A 1 97 ? -3.488 -6.571 1.549 1.00 96.88 97 PHE A O 1
ATOM 822 N N . ASN A 1 98 ? -3.864 -8.370 0.260 1.00 96.88 98 ASN A N 1
ATOM 823 C CA . ASN A 1 98 ? -5.222 -8.590 0.754 1.00 96.88 98 ASN A CA 1
ATOM 824 C C . ASN A 1 98 ? -5.235 -8.928 2.249 1.00 96.88 98 ASN A C 1
ATOM 826 O O . ASN A 1 98 ? -6.067 -8.387 2.976 1.00 96.88 98 ASN A O 1
ATOM 830 N N . ASP A 1 99 ? -4.319 -9.785 2.702 1.00 97.50 99 ASP A N 1
ATOM 831 C CA . ASP A 1 99 ? -4.214 -10.171 4.110 1.00 97.50 99 ASP A CA 1
ATOM 832 C C . ASP A 1 99 ? -3.808 -8.979 4.985 1.00 97.50 99 ASP A C 1
ATOM 834 O O . ASP A 1 99 ? -4.457 -8.697 5.994 1.00 97.50 99 ASP A O 1
ATOM 838 N N . ASP A 1 100 ? -2.777 -8.237 4.575 1.00 96.56 100 ASP A N 1
ATOM 839 C CA . ASP A 1 100 ? -2.313 -7.036 5.274 1.00 96.56 100 ASP A CA 1
ATOM 840 C C . ASP A 1 100 ? -3.425 -5.980 5.346 1.00 96.56 100 ASP A C 1
ATOM 842 O O . ASP A 1 100 ? -3.702 -5.435 6.415 1.00 96.56 100 ASP A O 1
ATOM 846 N N . PHE A 1 101 ? -4.111 -5.728 4.226 1.00 95.69 101 PHE A N 1
ATOM 847 C CA . PHE A 1 101 ? -5.223 -4.784 4.157 1.00 95.69 101 PHE A CA 1
ATOM 848 C C . PHE A 1 101 ? -6.377 -5.201 5.070 1.00 95.69 101 PHE A C 1
ATOM 850 O O . PHE A 1 101 ? -6.871 -4.393 5.857 1.00 95.69 101 PHE A O 1
ATOM 857 N N . TYR A 1 102 ? -6.796 -6.466 5.000 1.00 96.75 102 TYR A N 1
ATOM 858 C CA . TYR A 1 102 ? -7.878 -6.984 5.832 1.00 96.75 102 TYR A CA 1
ATOM 859 C C . TYR A 1 102 ? -7.555 -6.852 7.323 1.00 96.75 102 TYR A C 1
ATOM 861 O O . TYR A 1 102 ? -8.380 -6.362 8.098 1.00 96.75 102 TYR A O 1
ATOM 869 N N . ASN A 1 103 ? -6.344 -7.242 7.721 1.00 95.12 103 ASN A N 1
ATOM 870 C CA . ASN A 1 103 ? -5.914 -7.175 9.112 1.00 95.12 103 ASN A CA 1
ATOM 871 C C . ASN A 1 103 ? -5.799 -5.730 9.609 1.00 95.12 103 ASN A C 1
ATOM 873 O O . ASN A 1 103 ? -6.265 -5.445 10.712 1.00 95.12 103 ASN A O 1
ATOM 877 N N . ALA A 1 104 ? -5.257 -4.817 8.797 1.00 92.81 104 ALA A N 1
ATOM 878 C CA . ALA A 1 104 ? -5.148 -3.401 9.146 1.00 92.81 104 ALA A CA 1
ATOM 879 C C . ALA A 1 104 ? -6.527 -2.759 9.365 1.00 92.81 104 ALA A C 1
ATOM 881 O O . ALA A 1 104 ? -6.768 -2.136 10.397 1.00 92.81 104 ALA A O 1
ATOM 882 N N . ILE A 1 105 ? -7.472 -2.974 8.443 1.00 92.12 105 ILE A N 1
ATOM 883 C CA . ILE A 1 105 ? -8.831 -2.427 8.569 1.00 92.12 105 ILE A CA 1
ATOM 884 C C . ILE A 1 105 ? -9.566 -3.035 9.765 1.00 92.12 105 ILE A C 1
ATOM 886 O O . ILE A 1 105 ? -10.232 -2.317 10.510 1.00 92.12 105 ILE A O 1
ATOM 890 N N . LYS A 1 106 ? -9.429 -4.346 9.990 1.00 93.75 106 LYS A N 1
ATOM 891 C CA . LYS A 1 106 ? -10.014 -5.005 11.162 1.00 93.75 106 LYS A CA 1
ATOM 892 C C . LYS A 1 106 ? -9.473 -4.404 12.461 1.00 93.75 106 LYS A C 1
ATOM 894 O O . LYS A 1 106 ? -10.259 -4.037 13.329 1.00 93.75 106 LYS A O 1
ATOM 899 N N . GLN A 1 107 ? -8.154 -4.255 12.567 1.00 90.38 107 GLN A N 1
ATOM 900 C CA . GLN A 1 107 ? -7.510 -3.646 13.727 1.00 90.38 107 GLN A CA 1
ATOM 901 C C . GLN A 1 107 ? -8.006 -2.213 13.954 1.00 90.38 107 GLN A C 1
ATOM 903 O O . GLN A 1 107 ? -8.264 -1.832 15.095 1.00 90.38 107 GLN A O 1
ATOM 908 N N . GLN A 1 108 ? -8.197 -1.443 12.882 1.00 87.69 108 GLN A N 1
ATOM 909 C CA . GLN A 1 108 ? -8.733 -0.088 12.965 1.00 87.69 108 GLN A CA 1
ATOM 910 C C . GLN A 1 108 ? -10.161 -0.067 13.521 1.00 87.69 108 GLN A C 1
ATOM 912 O O . GLN A 1 108 ? -10.470 0.721 14.410 1.00 87.69 108 GLN A O 1
ATOM 917 N N . ILE A 1 109 ? -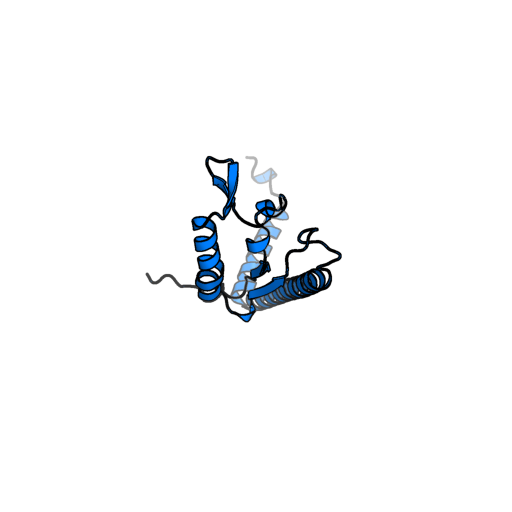11.029 -0.962 13.040 1.00 89.44 109 ILE A N 1
ATOM 918 C CA . ILE A 1 109 ? -12.404 -1.092 13.541 1.00 89.44 109 ILE A CA 1
ATOM 919 C C . ILE A 1 109 ? -12.399 -1.468 15.025 1.00 89.44 109 ILE A C 1
ATOM 921 O O . ILE A 1 109 ? -13.113 -0.844 15.812 1.00 89.44 109 ILE A O 1
ATOM 925 N N . ASP A 1 110 ? -11.576 -2.442 15.418 1.00 89.81 110 ASP A N 1
ATOM 926 C CA . ASP A 1 110 ? -11.458 -2.879 16.811 1.00 89.81 110 ASP A CA 1
ATOM 927 C C . ASP A 1 110 ? -11.007 -1.716 17.717 1.00 89.81 110 ASP A C 1
ATOM 929 O O . ASP A 1 110 ? -11.592 -1.491 18.780 1.00 89.81 110 ASP A O 1
ATOM 933 N N . GLN A 1 111 ? -10.035 -0.914 17.268 1.00 85.19 111 GLN A N 1
ATOM 934 C CA . GLN A 1 111 ? -9.577 0.288 17.973 1.00 85.19 111 GLN A CA 1
ATOM 935 C C . GLN A 1 111 ? -10.674 1.355 18.087 1.00 85.19 111 GLN A C 1
ATOM 937 O O . GLN A 1 111 ? -10.869 1.916 19.166 1.00 85.19 111 GLN A O 1
ATOM 942 N N . CYS A 1 112 ? -11.431 1.612 17.016 1.00 84.50 112 CYS A N 1
ATOM 943 C CA . CYS A 1 112 ? -12.549 2.559 17.040 1.00 84.50 112 CYS A CA 1
ATOM 944 C C . CYS A 1 112 ? -13.676 2.115 17.987 1.00 84.50 112 CYS A C 1
ATOM 946 O O . CYS A 1 112 ? -14.298 2.941 18.657 1.00 84.50 112 CYS A O 1
ATOM 948 N N . ILE A 1 113 ? -13.966 0.814 18.061 1.00 85.56 113 ILE A N 1
ATOM 949 C CA . ILE A 1 113 ? -14.963 0.285 19.000 1.00 85.56 113 ILE A CA 1
ATOM 950 C C . ILE A 1 113 ? -14.475 0.478 20.439 1.00 85.56 113 ILE A C 1
ATOM 952 O O . ILE A 1 113 ? -15.228 0.972 21.280 1.00 85.56 113 ILE A O 1
ATOM 956 N N . GLN A 1 114 ? -13.215 0.137 20.719 1.00 81.94 114 GLN A N 1
ATOM 957 C CA . GLN A 1 114 ? -12.621 0.307 22.045 1.00 81.94 114 GLN A CA 1
ATOM 958 C C . GLN A 1 114 ? -12.603 1.773 22.488 1.00 81.94 114 GLN A C 1
ATOM 960 O O . GLN A 1 114 ? -12.988 2.069 23.621 1.00 81.94 114 GLN A O 1
ATOM 965 N N . SER A 1 115 ? -12.225 2.700 21.602 1.00 77.12 115 SER A N 1
ATOM 966 C CA . SER A 1 115 ? -12.220 4.132 21.921 1.00 77.12 115 SER A CA 1
ATOM 967 C C . SER A 1 115 ? -13.628 4.646 22.227 1.00 77.12 115 SER A C 1
ATOM 969 O O . SER A 1 115 ? -13.819 5.387 23.190 1.00 77.12 115 SER A O 1
ATOM 971 N N . ARG A 1 116 ? -14.646 4.188 21.490 1.00 73.38 116 ARG A N 1
ATOM 972 C CA . ARG A 1 116 ? -16.045 4.551 21.747 1.00 73.38 116 ARG A CA 1
ATOM 973 C C . ARG A 1 116 ? -16.568 4.016 23.081 1.00 73.38 116 ARG A C 1
ATOM 975 O O . ARG A 1 116 ? -17.296 4.732 23.765 1.00 73.38 116 ARG A O 1
ATOM 982 N N . ILE A 1 117 ? -16.209 2.786 23.455 1.00 72.69 117 ILE A N 1
ATOM 983 C CA . ILE A 1 117 ? -16.554 2.216 24.768 1.00 72.69 117 ILE A CA 1
ATOM 984 C C . ILE A 1 117 ? -15.921 3.050 25.887 1.00 72.69 117 ILE A C 1
ATOM 986 O O . ILE A 1 117 ? -16.591 3.359 26.869 1.00 72.69 117 ILE A O 1
ATOM 990 N N . LEU A 1 118 ? -14.662 3.463 25.714 1.00 64.62 118 LEU A N 1
ATOM 991 C CA . LEU A 1 118 ? -13.954 4.294 26.686 1.00 64.62 118 LEU A CA 1
ATOM 992 C C . LEU A 1 118 ? -14.626 5.666 26.865 1.00 64.62 118 LEU A C 1
ATOM 994 O O . LEU A 1 118 ? -14.824 6.108 27.992 1.00 64.62 118 LEU A O 1
ATOM 998 N N . ILE A 1 119 ? -15.028 6.309 25.764 1.00 62.50 119 ILE A N 1
ATOM 999 C CA . ILE A 1 119 ? -15.745 7.597 25.777 1.00 62.50 119 ILE A CA 1
ATOM 1000 C C . ILE A 1 119 ? -17.095 7.469 26.502 1.00 62.50 119 ILE A C 1
ATOM 1002 O O . ILE A 1 119 ? -17.462 8.333 27.291 1.00 62.50 119 ILE A O 1
ATOM 1006 N N . GLY A 1 120 ? -17.815 6.362 26.300 1.00 58.34 120 GLY A N 1
ATOM 1007 C CA . GLY A 1 120 ? -19.086 6.094 26.982 1.00 58.34 120 GLY A CA 1
ATOM 1008 C C . GLY A 1 120 ? -18.975 5.782 28.481 1.00 58.34 120 GLY A C 1
ATOM 1009 O O . GLY A 1 120 ? -20.008 5.653 29.133 1.00 58.34 120 GLY A O 1
ATOM 1010 N N . SER A 1 121 ? -17.760 5.648 29.025 1.00 62.09 121 SER A N 1
ATOM 1011 C CA . SER A 1 121 ? -17.519 5.353 30.443 1.00 62.09 121 SER A CA 1
ATOM 1012 C C . SER A 1 121 ? -17.443 6.601 31.332 1.00 62.09 121 SER A C 1
ATOM 1014 O O . SER A 1 121 ? -17.372 6.448 32.552 1.00 62.09 121 SER A O 1
ATOM 1016 N N . ASP A 1 122 ? -17.419 7.811 30.764 1.00 76.94 122 ASP A N 1
ATOM 1017 C CA . ASP A 1 122 ? -17.439 9.055 31.542 1.00 76.94 122 ASP A CA 1
ATOM 1018 C C . ASP A 1 122 ? -18.863 9.319 32.078 1.00 76.94 122 ASP A C 1
ATOM 1020 O O . ASP A 1 122 ? -19.775 9.542 31.272 1.00 76.94 122 ASP A O 1
ATOM 1024 N N . PRO A 1 123 ? -19.082 9.317 33.411 1.00 78.88 123 PRO A N 1
ATOM 1025 C CA . PRO A 1 123 ? -20.407 9.501 34.002 1.00 78.88 123 PRO A CA 1
ATOM 1026 C C . PRO A 1 123 ? -21.102 10.793 33.560 1.00 78.88 123 PRO A C 1
ATOM 1028 O O . PRO A 1 123 ? -22.315 10.793 33.367 1.00 78.88 123 PRO A O 1
ATOM 1031 N N . LEU A 1 124 ? -20.344 11.875 33.345 1.00 82.25 124 LEU A N 1
ATOM 1032 C CA . LEU A 1 124 ? -20.902 13.164 32.930 1.00 82.25 124 LEU A CA 1
ATOM 1033 C C . LEU A 1 124 ? -21.380 13.132 31.472 1.00 82.25 124 LEU A C 1
ATOM 1035 O O . LEU A 1 124 ? -22.456 13.628 31.147 1.00 82.25 124 LEU A O 1
ATOM 1039 N N . GLN A 1 125 ? -20.594 12.535 30.575 1.00 76.12 125 GLN A N 1
ATOM 1040 C CA . GLN A 1 125 ? -20.994 12.384 29.172 1.00 76.12 125 GLN A CA 1
ATOM 1041 C C . GLN A 1 125 ? -22.176 11.431 29.032 1.00 76.12 125 GLN A C 1
ATOM 1043 O O . GLN A 1 125 ? -23.068 11.680 28.219 1.00 76.12 125 GLN A O 1
ATOM 1048 N N . HIS A 1 126 ? -22.200 10.371 29.840 1.00 80.38 126 HIS A N 1
ATOM 1049 C CA . HIS A 1 126 ? -23.325 9.453 29.913 1.00 80.38 126 HIS A CA 1
ATOM 1050 C C . HIS A 1 126 ? -24.612 10.189 30.304 1.00 80.38 126 HIS A C 1
ATOM 1052 O O . HIS A 1 126 ? -25.587 10.129 29.559 1.00 80.38 126 HIS A O 1
ATOM 1058 N N . GLU A 1 127 ? -24.580 10.971 31.385 1.00 83.06 127 GLU A N 1
ATOM 1059 C CA . GLU A 1 127 ? -25.713 11.783 31.844 1.00 83.06 127 GLU A CA 1
ATOM 1060 C C . GLU A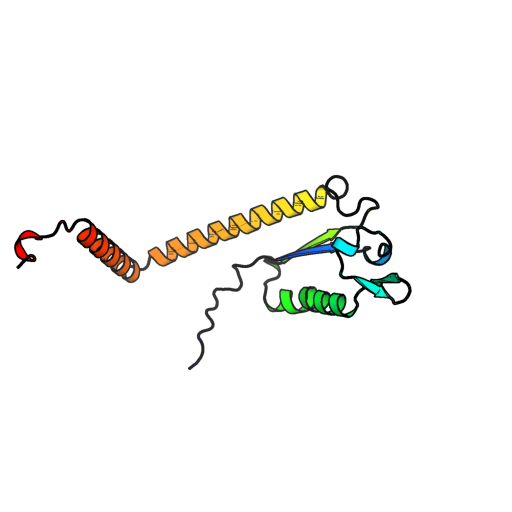 1 127 ? -26.205 12.755 30.755 1.00 83.06 127 GLU A C 1
ATOM 1062 O O . GLU A 1 127 ? -27.400 12.808 30.454 1.00 83.06 127 GLU A O 1
ATOM 1067 N N . ILE A 1 128 ? -25.297 13.478 30.087 1.00 87.44 128 ILE A N 1
ATOM 1068 C CA . ILE A 1 128 ? -25.658 14.408 29.001 1.00 87.44 128 ILE A CA 1
ATOM 1069 C C . ILE A 1 128 ? -26.343 13.671 27.839 1.00 87.44 128 ILE A C 1
ATOM 1071 O O . ILE A 1 128 ? -27.358 14.142 27.311 1.00 87.44 128 ILE A O 1
ATOM 1075 N N . LEU A 1 129 ? -25.802 12.521 27.427 1.00 84.81 129 LEU A N 1
ATOM 1076 C CA . LEU A 1 129 ? -26.369 11.713 26.346 1.00 84.81 129 LEU A CA 1
ATOM 1077 C C . LEU A 1 129 ? -27.741 11.152 26.726 1.00 84.81 129 LEU A C 1
ATOM 1079 O O . LEU A 1 129 ? -28.670 11.225 25.918 1.00 84.81 129 LEU A O 1
ATOM 1083 N N . GLU A 1 130 ? -27.890 10.641 27.947 1.00 85.69 130 GLU A N 1
ATOM 1084 C CA . GLU A 1 130 ? -29.167 10.152 28.461 1.00 85.69 130 GLU A CA 1
ATOM 1085 C C . GLU A 1 130 ? -30.214 11.266 28.492 1.00 85.69 130 GLU A C 1
ATOM 1087 O O . GLU A 1 130 ? -31.305 11.079 27.954 1.00 85.69 130 GLU A O 1
ATOM 1092 N N . HIS A 1 131 ? -29.882 12.459 28.996 1.00 89.31 131 HIS A N 1
ATOM 1093 C CA . HIS A 1 131 ? -30.792 13.606 28.972 1.00 89.31 131 HIS A CA 1
ATOM 1094 C C . HIS A 1 131 ? -31.200 14.009 27.549 1.00 89.31 131 HIS A C 1
ATOM 1096 O O . HIS A 1 131 ? -32.379 14.274 27.298 1.00 89.31 131 HIS A O 1
ATOM 1102 N N . ALA A 1 132 ? -30.270 14.019 26.590 1.00 89.25 132 ALA A N 1
ATOM 1103 C CA . ALA A 1 132 ? -30.582 14.330 25.196 1.00 89.25 132 ALA A CA 1
ATOM 1104 C C . ALA A 1 132 ? -31.532 13.291 24.569 1.00 89.25 132 ALA A C 1
ATOM 1106 O O . ALA A 1 132 ? -32.500 13.654 23.887 1.00 89.25 132 ALA A O 1
ATOM 1107 N N . ILE A 1 133 ? -31.296 12.001 24.833 1.00 89.81 133 ILE A N 1
ATOM 1108 C CA . ILE A 1 133 ? -32.168 10.901 24.396 1.00 89.81 133 ILE A CA 1
ATOM 1109 C C . ILE A 1 133 ? -33.546 11.018 25.055 1.00 89.81 133 ILE A C 1
ATOM 1111 O O . ILE A 1 133 ? -34.564 10.895 24.364 1.00 89.81 133 ILE A O 1
ATOM 1115 N N . GLN A 1 134 ? -33.595 11.303 26.357 1.00 90.25 134 GLN A N 1
ATOM 1116 C CA . GLN A 1 134 ? -34.818 11.504 27.131 1.00 90.25 134 GLN A CA 1
ATOM 1117 C C . GLN A 1 134 ? -35.654 12.631 26.514 1.00 90.25 134 GLN A C 1
ATOM 1119 O O . GLN A 1 134 ? -36.817 12.415 26.179 1.00 90.25 134 GLN A O 1
ATOM 1124 N N . CYS A 1 135 ? -35.054 13.801 26.276 1.00 88.75 135 CYS A N 1
ATOM 1125 C CA . CYS A 1 135 ? -35.708 14.952 25.653 1.00 88.75 135 CYS A CA 1
ATOM 1126 C C . CYS A 1 135 ? -36.256 14.615 24.263 1.00 88.75 135 CYS A C 1
ATOM 1128 O O . CYS A 1 135 ? -37.429 14.865 23.985 1.00 88.75 135 CYS A O 1
ATOM 1130 N N . LYS A 1 136 ? -35.448 13.983 23.402 1.00 88.94 136 LYS A N 1
ATOM 1131 C CA . LYS A 1 136 ? -35.887 13.560 22.063 1.00 88.94 136 LYS A CA 1
ATOM 1132 C C . LYS A 1 136 ? -37.068 12.592 22.133 1.00 88.94 136 LYS A C 1
ATOM 1134 O O . LYS A 1 136 ? -38.024 12.721 21.371 1.00 88.94 136 LYS A O 1
ATOM 1139 N N . THR A 1 137 ? -37.013 11.637 23.055 1.00 87.94 137 THR A N 1
ATOM 1140 C CA . THR A 1 137 ? -38.065 10.634 23.247 1.00 87.94 137 THR A CA 1
ATOM 1141 C C . THR A 1 137 ? -39.345 11.269 23.784 1.00 87.94 137 THR A C 1
ATOM 1143 O O . THR A 1 137 ? -40.429 10.933 23.314 1.00 87.94 137 THR A O 1
ATOM 1146 N N . TYR A 1 138 ? -39.233 12.209 24.724 1.00 85.56 138 TYR A N 1
ATOM 1147 C CA . TYR A 1 138 ? -40.372 12.962 25.246 1.00 85.56 138 TYR A CA 1
ATOM 1148 C C . TYR A 1 138 ? -41.047 13.786 24.157 1.00 85.56 138 TYR A C 1
ATOM 1150 O O . TYR A 1 138 ? -42.260 13.694 24.017 1.00 85.56 138 TYR A O 1
ATOM 1158 N N . VAL A 1 139 ? -40.280 14.524 23.351 1.00 82.69 139 VAL A N 1
ATOM 1159 C CA . VAL A 1 139 ? -40.819 15.306 22.228 1.00 82.69 139 VAL A CA 1
ATOM 1160 C C . VAL A 1 139 ? -41.478 14.398 21.186 1.00 82.69 139 VAL A C 1
ATOM 1162 O O . VAL A 1 139 ? -42.560 14.712 20.706 1.00 82.69 139 VAL A O 1
ATOM 1165 N N . ALA A 1 140 ? -40.883 13.245 20.867 1.00 80.31 140 ALA A N 1
ATOM 1166 C CA . ALA A 1 140 ? -41.456 12.302 19.904 1.00 80.31 140 ALA A CA 1
ATOM 1167 C C . ALA A 1 140 ? -42.753 11.635 20.401 1.00 80.31 140 ALA A C 1
ATOM 1169 O O . ALA A 1 140 ? -43.641 11.348 19.604 1.00 80.31 140 ALA A O 1
ATOM 1170 N N . LYS A 1 141 ? -42.866 11.389 21.712 1.00 78.50 141 LYS A N 1
ATOM 1171 C CA . LYS A 1 141 ? -44.081 10.862 22.357 1.00 78.50 141 LYS A CA 1
ATOM 1172 C C . LYS A 1 141 ? -45.081 11.955 22.728 1.00 78.50 141 LYS A C 1
ATOM 1174 O O . LYS A 1 141 ? -46.173 11.644 23.204 1.00 78.50 141 LYS A O 1
ATOM 1179 N N . PHE A 1 142 ? -44.721 13.223 22.542 1.00 73.81 142 PHE A N 1
ATOM 1180 C CA . PHE A 1 142 ? -45.602 14.346 22.803 1.00 73.81 142 PHE A CA 1
ATOM 1181 C C . PHE A 1 142 ? -46.661 14.421 21.701 1.00 73.81 142 PHE A C 1
ATOM 1183 O O . PHE A 1 142 ? -46.538 15.140 20.713 1.00 73.81 142 PHE A O 1
ATOM 1190 N N . HIS A 1 143 ? -47.731 13.656 21.880 1.00 68.94 143 HIS A N 1
ATOM 1191 C CA . HIS A 1 143 ? -48.985 13.879 21.181 1.00 68.94 143 HIS A CA 1
ATOM 1192 C C . HIS A 1 143 ? -49.624 15.120 21.818 1.00 68.94 143 HIS A C 1
ATOM 1194 O O . HIS A 1 143 ? -50.036 15.088 22.976 1.00 68.94 143 HIS A O 1
ATOM 1200 N N . GLY A 1 144 ? -49.560 16.252 21.115 1.00 66.88 144 GLY A N 1
ATOM 1201 C CA . GLY A 1 144 ? -49.858 17.567 21.680 1.00 66.88 144 GLY A CA 1
ATOM 1202 C C . GLY A 1 144 ? -51.285 17.749 22.208 1.00 66.88 144 GLY A C 1
ATOM 1203 O O . GLY A 1 144 ? -52.197 16.992 21.892 1.00 66.88 144 GLY A O 1
ATOM 1204 N N . ARG A 1 145 ? -51.463 18.839 22.969 1.00 63.94 145 ARG A N 1
ATOM 1205 C CA . ARG A 1 145 ? -52.758 19.463 23.291 1.00 63.94 145 ARG A CA 1
ATOM 1206 C C . ARG A 1 145 ? -53.190 20.399 22.162 1.00 63.94 145 ARG A C 1
ATOM 1208 O O . ARG A 1 145 ? -53.295 21.613 22.353 1.00 63.94 145 ARG A O 1
ATOM 1215 N N . THR A 1 146 ? -53.306 19.871 20.949 1.00 62.38 146 THR A N 1
ATOM 1216 C CA . THR A 1 146 ? -53.647 20.661 19.754 1.00 62.38 146 THR A CA 1
ATOM 1217 C C . THR A 1 146 ? -54.938 21.456 19.961 1.00 62.38 146 THR A C 1
ATOM 1219 O O . THR A 1 146 ? -55.027 22.595 19.528 1.00 62.38 146 THR A O 1
ATOM 1222 N N . ASP A 1 147 ? -55.867 20.884 20.721 1.00 65.06 147 ASP A N 1
ATOM 1223 C CA . ASP A 1 147 ? -57.124 21.442 21.221 1.00 65.06 147 ASP A CA 1
ATOM 1224 C C . ASP A 1 147 ? -56.978 22.667 22.148 1.00 65.06 147 ASP A C 1
ATOM 1226 O O . ASP A 1 147 ? -57.879 23.502 22.206 1.00 65.06 147 ASP A O 1
ATOM 1230 N N . VAL A 1 148 ? -55.853 22.814 22.856 1.00 64.38 148 VAL A N 1
ATOM 1231 C CA . VAL A 1 148 ? -55.571 23.964 23.741 1.00 64.38 148 VAL A CA 1
ATOM 1232 C C . VAL A 1 148 ? -54.784 25.062 23.021 1.00 64.38 148 VAL A C 1
ATOM 1234 O O . VAL A 1 148 ? -54.912 26.236 23.364 1.00 64.38 148 VAL A O 1
ATOM 1237 N N . LEU A 1 149 ? -53.966 24.690 22.032 1.00 63.16 149 LEU A N 1
ATOM 1238 C CA . LEU A 1 149 ? -53.088 25.607 21.294 1.00 63.16 149 LEU A CA 1
ATOM 1239 C C . LEU A 1 149 ? -53.729 26.184 20.020 1.00 63.16 149 LEU A C 1
ATOM 1241 O O . LEU A 1 149 ? -53.202 27.148 19.475 1.00 63.16 149 LEU A O 1
ATOM 1245 N N . SER A 1 150 ? -54.854 25.640 19.547 1.00 58.75 150 SER A N 1
ATOM 1246 C CA . SER A 1 150 ? -55.589 26.129 18.370 1.00 58.75 150 SER A CA 1
ATOM 1247 C C . SER A 1 150 ? -56.573 27.270 18.685 1.00 58.75 150 SER A C 1
ATOM 1249 O O . SER A 1 150 ? -57.717 27.237 18.229 1.00 58.75 150 SER A O 1
ATOM 1251 N N . ARG A 1 151 ? -56.156 28.253 19.490 1.00 49.25 151 ARG A N 1
ATOM 1252 C CA . ARG A 1 151 ? -56.931 29.471 19.776 1.00 49.25 151 ARG A CA 1
ATOM 1253 C C . ARG A 1 151 ? -56.378 30.676 19.034 1.00 49.25 151 ARG A C 1
ATOM 1255 O O . ARG A 1 151 ? -55.140 30.839 19.045 1.00 49.25 151 ARG A O 1
#

Secondary structure (DSSP, 8-state):
------S-STTS--EEEEEETTGGGGTTSTTGGGTS-EEEPTTS-EEE-HHHHHHHHHIIIIIHHHHS-GGGEEEEEE---TT-S-TTTTHHHHHHHHHHHHHHHHHHHHHHHHHHHHHTT-HHHHHHHHHHHHHHHHHHH----HHHH--

pLDDT: mean 83.92, std 15.41, range [33.72, 97.5]

Foldseek 3Di:
DDPPPPPPDQLLAAEEEEDAPCLVVVQQPPCSVVVFPWDAPPVRDTDGDPVRVVVVCCCVPPVCVVRYDPVRYHYHYHYQDPVGDDCPRCVVVVVVVVVVVVVSVVVSVVVVVVVVVVVCPPPVVVVVVVVVVVVVVCVVPPPDCCVVVVD

Radius of gyration: 26.93 Å; chains: 1; bounding box: 70×46×66 Å